Protein AF-A0A8B7A552-F1 (afdb_monomer)

Organism: NCBI:txid1230840

Radius of gyration: 20.14 Å; Cα contacts (8 Å, |Δi|>4): 111; chains: 1; bounding box: 53×24×50 Å

pLDDT: mean 86.42, std 13.36, range [34.12, 97.44]

Solvent-accessible surface area (backbone atoms only — not comparable to full-atom values): 9350 Å² total; per-residue (Å²): 134,78,62,76,60,67,68,47,97,72,77,57,61,60,56,53,53,47,15,52,50,33,51,52,50,47,52,54,49,51,53,51,50,52,56,36,43,76,69,74,45,74,90,56,58,69,68,60,45,52,52,53,51,51,54,44,49,53,20,55,46,47,20,44,69,45,46,55,61,62,78,77,46,98,64,92,83,57,73,74,66,47,47,67,17,48,50,25,29,52,62,41,29,61,56,46,52,51,50,42,44,71,73,67,31,87,45,72,66,49,34,51,52,51,52,51,50,52,51,52,51,53,52,48,42,53,49,52,48,58,73,46,37,48,41,58,69,34,80,53,80,63,52,79,66,55,54,54,70,68,52,84,46,90,87,58,85,71,87,75,82,129

Structure (mmCIF, N/CA/C/O backbone):
data_AF-A0A8B7A552-F1
#
_entry.id   AF-A0A8B7A552-F1
#
loop_
_atom_site.group_PDB
_atom_site.id
_atom_site.type_symbol
_atom_site.label_atom_id
_atom_site.label_alt_id
_atom_site.label_comp_id
_atom_site.label_asym_id
_atom_site.label_entity_id
_atom_site.label_seq_id
_atom_site.pdbx_PDB_ins_code
_atom_site.Cartn_x
_atom_site.Cartn_y
_atom_site.Cartn_z
_atom_site.occupancy
_atom_site.B_iso_or_equiv
_atom_site.auth_seq_id
_atom_site.auth_comp_id
_atom_site.auth_asym_id
_atom_site.auth_atom_id
_atom_site.pdbx_PDB_model_num
ATOM 1 N N . MET A 1 1 ? 31.380 4.293 -24.924 1.00 34.12 1 MET A N 1
ATOM 2 C CA . MET A 1 1 ? 30.150 4.102 -25.722 1.00 34.12 1 MET A CA 1
ATOM 3 C C . MET A 1 1 ? 28.980 4.381 -24.792 1.00 34.12 1 MET A C 1
ATOM 5 O O . MET A 1 1 ? 28.697 3.555 -23.935 1.00 34.12 1 MET A O 1
ATOM 9 N N . CYS A 1 2 ? 28.408 5.585 -24.839 1.00 35.47 2 CYS A N 1
ATOM 10 C CA . CYS A 1 2 ? 27.278 5.939 -23.978 1.00 35.47 2 CYS A CA 1
ATOM 11 C C . CYS A 1 2 ? 26.026 5.247 -24.521 1.00 35.47 2 CYS A C 1
ATOM 13 O O . CYS A 1 2 ? 25.634 5.497 -25.660 1.00 35.47 2 CYS A O 1
ATOM 15 N N . LEU A 1 3 ? 25.442 4.342 -23.734 1.00 45.97 3 LEU A N 1
ATOM 16 C CA . LEU A 1 3 ? 24.147 3.749 -24.048 1.00 45.97 3 LEU A CA 1
ATOM 17 C C . L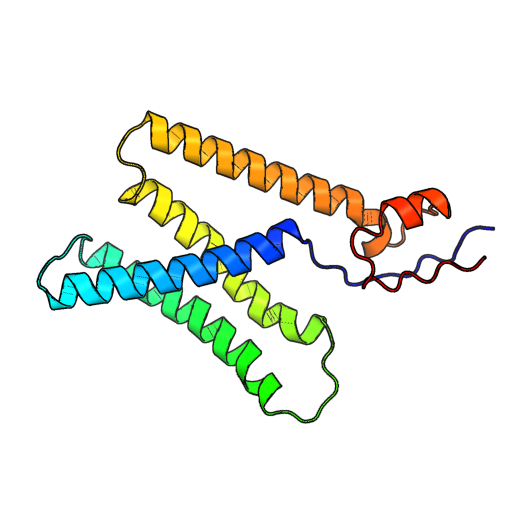EU A 1 3 ? 23.101 4.866 -24.066 1.00 45.97 3 LEU A C 1
ATOM 19 O O . LEU A 1 3 ? 22.968 5.628 -23.111 1.00 45.97 3 LEU A O 1
ATOM 23 N N . GLN A 1 4 ? 22.398 4.971 -25.189 1.00 47.34 4 GLN A N 1
ATOM 24 C CA . GLN A 1 4 ? 21.269 5.869 -25.394 1.00 47.34 4 GLN A CA 1
ATOM 25 C C . GLN A 1 4 ? 20.238 5.610 -24.286 1.00 47.34 4 GLN A C 1
ATOM 27 O O . GLN A 1 4 ? 19.856 4.460 -24.063 1.00 47.34 4 GLN A O 1
ATOM 32 N N . ALA A 1 5 ? 19.852 6.652 -23.550 1.00 53.34 5 ALA A N 1
ATOM 33 C CA . ALA A 1 5 ? 19.024 6.521 -22.360 1.00 53.34 5 ALA A CA 1
ATOM 34 C C . ALA A 1 5 ? 17.653 5.920 -22.708 1.00 53.34 5 ALA A C 1
ATOM 36 O O . ALA A 1 5 ? 16.823 6.555 -23.357 1.00 53.34 5 ALA A O 1
ATOM 37 N N . GLN A 1 6 ? 17.421 4.672 -22.303 1.00 56.53 6 GLN A N 1
ATOM 38 C CA . GLN A 1 6 ? 16.133 4.012 -22.475 1.00 56.53 6 GLN A CA 1
ATOM 39 C C . GLN A 1 6 ? 15.268 4.299 -21.249 1.00 56.53 6 GLN A C 1
ATOM 41 O O . GLN A 1 6 ? 15.542 3.799 -20.156 1.00 56.53 6 GLN A O 1
ATOM 46 N N . ILE A 1 7 ? 14.217 5.092 -21.446 1.00 63.16 7 ILE A N 1
ATOM 47 C CA . ILE A 1 7 ? 13.239 5.412 -20.404 1.00 63.16 7 ILE A CA 1
ATOM 48 C C . ILE A 1 7 ? 12.428 4.151 -20.097 1.00 63.16 7 ILE A C 1
ATOM 50 O O . ILE A 1 7 ? 11.778 3.592 -20.983 1.00 63.16 7 ILE A O 1
ATOM 54 N N . HIS A 1 8 ? 12.464 3.704 -18.843 1.00 66.88 8 HIS A N 1
ATOM 55 C CA . HIS A 1 8 ? 11.676 2.568 -18.373 1.00 66.88 8 HIS A CA 1
ATOM 56 C C . HIS A 1 8 ? 10.631 3.035 -17.364 1.00 66.88 8 HIS A C 1
ATOM 58 O O . HIS A 1 8 ? 10.947 3.693 -16.374 1.00 66.88 8 HIS A O 1
ATOM 64 N N . LEU A 1 9 ? 9.377 2.635 -17.579 1.00 70.94 9 LEU A N 1
ATOM 65 C CA . LEU A 1 9 ? 8.322 2.803 -16.585 1.00 70.94 9 LEU A CA 1
ATOM 66 C C . LEU A 1 9 ? 8.508 1.751 -15.481 1.00 70.94 9 LEU A C 1
ATOM 68 O O . LEU A 1 9 ? 7.929 0.668 -15.535 1.00 70.94 9 LEU A O 1
ATOM 72 N N . LEU A 1 10 ? 9.346 2.065 -14.494 1.00 71.81 10 LEU A N 1
ATOM 73 C CA . LEU A 1 10 ? 9.597 1.223 -13.327 1.00 71.81 10 LEU A CA 1
ATOM 74 C C . LEU A 1 10 ? 8.885 1.801 -12.105 1.00 71.81 10 LEU A C 1
ATOM 76 O O . LEU A 1 10 ? 9.155 2.916 -11.663 1.00 71.81 10 LEU A O 1
ATOM 80 N N . GLY A 1 11 ? 7.952 1.026 -11.555 1.00 73.69 11 GLY A N 1
ATOM 81 C CA . GLY A 1 11 ? 7.286 1.370 -10.307 1.00 73.69 11 GLY A CA 1
ATOM 82 C C . GLY A 1 11 ? 8.249 1.319 -9.121 1.00 73.69 11 GLY A C 1
ATOM 83 O O . GLY A 1 11 ? 9.102 0.435 -9.039 1.00 73.69 11 GLY A O 1
ATOM 84 N N . ASN A 1 12 ? 8.093 2.241 -8.168 1.00 87.06 12 ASN A N 1
ATOM 85 C CA . ASN A 1 12 ? 8.822 2.170 -6.905 1.00 87.06 12 ASN A CA 1
ATOM 86 C C . ASN A 1 12 ? 8.355 0.930 -6.122 1.00 87.06 12 ASN A C 1
ATOM 88 O O . ASN A 1 12 ? 7.242 0.908 -5.591 1.00 87.06 12 ASN A O 1
ATOM 92 N N . ILE A 1 13 ? 9.218 -0.090 -6.049 1.00 87.00 13 ILE A N 1
ATOM 93 C CA . ILE A 1 13 ? 8.912 -1.386 -5.423 1.00 87.00 13 ILE A CA 1
ATOM 94 C C . ILE A 1 13 ? 8.450 -1.217 -3.972 1.00 87.00 13 ILE A C 1
ATOM 96 O O . ILE A 1 13 ? 7.538 -1.922 -3.546 1.00 87.00 13 ILE A O 1
ATOM 100 N N . VAL A 1 14 ? 9.033 -0.270 -3.228 1.00 91.06 14 VAL A N 1
ATOM 101 C CA . VAL A 1 14 ? 8.667 -0.016 -1.827 1.00 91.06 14 VAL A CA 1
ATOM 102 C C . VAL A 1 14 ? 7.215 0.434 -1.740 1.00 91.06 14 VAL A C 1
ATOM 104 O O . VAL A 1 14 ? 6.457 -0.138 -0.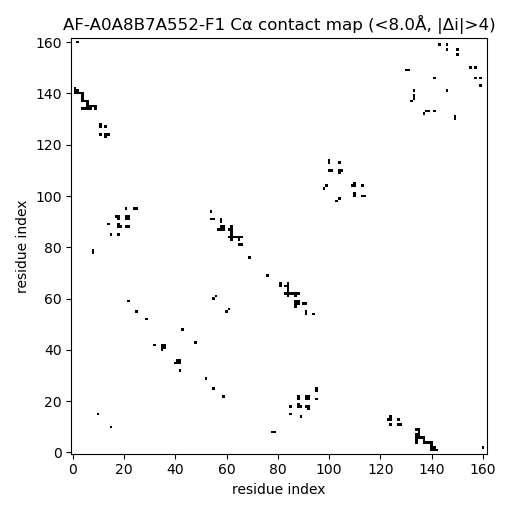963 1.00 91.06 14 VAL A O 1
ATOM 107 N N . ILE A 1 15 ? 6.814 1.392 -2.583 1.00 92.88 15 ILE A N 1
ATOM 108 C CA . ILE A 1 15 ? 5.434 1.899 -2.638 1.00 92.88 15 ILE A CA 1
ATOM 109 C C . ILE A 1 15 ? 4.472 0.799 -3.092 1.00 92.88 15 ILE A C 1
ATOM 111 O O . ILE A 1 15 ? 3.392 0.650 -2.528 1.00 92.88 15 ILE A O 1
ATOM 115 N N . TRP A 1 16 ? 4.855 0.011 -4.096 1.00 91.69 16 TRP A N 1
ATOM 116 C CA . TRP A 1 16 ? 4.010 -1.052 -4.641 1.00 91.69 16 TRP A CA 1
ATOM 117 C C . TRP A 1 16 ? 3.745 -2.153 -3.618 1.00 91.69 16 TRP A C 1
ATOM 119 O O . TRP A 1 16 ? 2.596 -2.553 -3.407 1.00 91.69 16 TRP A O 1
ATOM 129 N N . ALA A 1 17 ? 4.806 -2.618 -2.957 1.00 92.94 17 ALA A N 1
ATOM 130 C CA . ALA A 1 17 ? 4.713 -3.623 -1.912 1.00 92.94 17 ALA A CA 1
ATOM 131 C C . ALA A 1 17 ? 3.894 -3.100 -0.728 1.00 92.94 17 ALA A C 1
ATOM 133 O O . ALA A 1 17 ? 2.981 -3.784 -0.265 1.00 92.94 17 ALA A O 1
ATOM 134 N N . SER A 1 18 ? 4.154 -1.869 -0.276 1.00 95.25 18 SER A N 1
ATOM 135 C CA . SER A 1 18 ? 3.430 -1.293 0.855 1.00 95.25 18 SER A CA 1
ATOM 136 C C . SER A 1 18 ? 1.957 -1.035 0.538 1.00 95.25 18 SER A C 1
ATOM 138 O O . SER A 1 18 ? 1.110 -1.310 1.378 1.00 95.25 18 SER A O 1
ATOM 140 N N . ALA A 1 19 ? 1.625 -0.558 -0.665 1.00 95.25 19 ALA A N 1
ATOM 141 C CA . ALA A 1 19 ? 0.242 -0.316 -1.082 1.00 95.25 19 ALA A CA 1
ATOM 142 C C . ALA A 1 19 ? -0.556 -1.629 -1.182 1.00 95.25 19 ALA A C 1
ATOM 144 O O . ALA A 1 19 ? -1.692 -1.709 -0.711 1.00 95.25 19 ALA A O 1
ATOM 145 N N . SER A 1 20 ? 0.068 -2.688 -1.708 1.00 94.31 20 SER A N 1
ATOM 146 C CA . SER A 1 20 ? -0.526 -4.031 -1.747 1.00 94.31 20 SER A CA 1
ATOM 147 C C . SER A 1 20 ? -0.739 -4.594 -0.337 1.00 94.31 20 SER A C 1
ATOM 149 O O . SER A 1 20 ? -1.808 -5.123 -0.030 1.00 94.31 20 SER A O 1
ATOM 151 N N . LEU A 1 21 ? 0.249 -4.428 0.550 1.00 96.31 21 LEU A N 1
ATOM 152 C CA . LEU A 1 21 ? 0.153 -4.851 1.946 1.00 96.31 21 LEU A CA 1
ATOM 153 C C . LEU A 1 21 ? -0.919 -4.065 2.712 1.00 96.31 21 LEU A C 1
ATOM 155 O O . LEU A 1 21 ? -1.662 -4.654 3.495 1.00 96.31 21 LEU A O 1
ATOM 159 N N . ALA A 1 22 ? -1.038 -2.758 2.473 1.00 96.62 22 ALA A N 1
ATOM 160 C CA . ALA A 1 22 ? -2.070 -1.919 3.070 1.00 96.62 22 ALA A CA 1
ATOM 161 C C . ALA A 1 22 ? -3.472 -2.364 2.632 1.00 96.62 22 ALA A C 1
ATOM 163 O O . ALA A 1 22 ? -4.348 -2.508 3.479 1.00 96.62 22 ALA A O 1
ATOM 164 N N . MET A 1 23 ? -3.667 -2.669 1.344 1.00 96.44 23 MET A N 1
ATOM 165 C CA . MET A 1 23 ? -4.924 -3.224 0.829 1.00 96.44 23 MET A CA 1
ATOM 166 C C . MET A 1 23 ? -5.280 -4.556 1.508 1.00 96.44 23 MET A C 1
ATOM 168 O O . MET A 1 23 ? -6.396 -4.721 2.000 1.00 96.44 23 MET A O 1
ATOM 172 N N . ALA A 1 24 ? -4.330 -5.491 1.604 1.00 96.94 24 ALA A N 1
ATOM 173 C CA . ALA A 1 24 ? -4.555 -6.767 2.286 1.00 96.94 24 ALA A CA 1
ATOM 174 C C . ALA A 1 24 ? -4.886 -6.572 3.777 1.00 96.94 24 ALA A C 1
ATOM 176 O O . ALA A 1 24 ? -5.837 -7.159 4.292 1.00 96.94 24 ALA A O 1
ATOM 177 N N . THR A 1 25 ? -4.141 -5.697 4.456 1.00 96.69 25 THR A N 1
ATOM 178 C CA . THR A 1 25 ? -4.353 -5.358 5.870 1.00 96.69 25 THR A CA 1
ATOM 179 C C . THR A 1 25 ? -5.729 -4.731 6.086 1.00 96.69 25 THR A C 1
ATO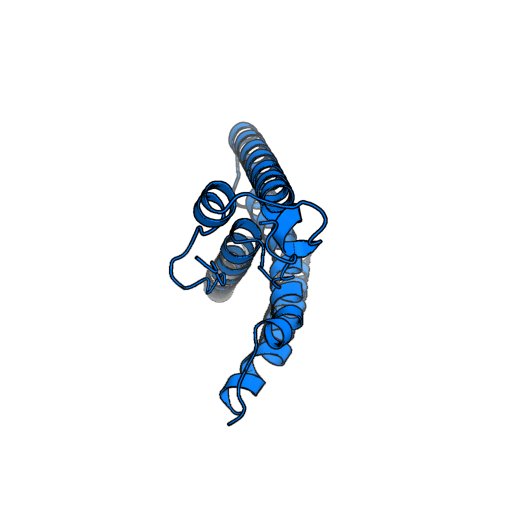M 181 O O . THR A 1 25 ? -6.440 -5.132 7.005 1.00 96.69 25 THR A O 1
ATOM 184 N N . TYR A 1 26 ? -6.147 -3.809 5.212 1.00 97.44 26 TYR A N 1
ATOM 185 C CA . TYR A 1 26 ? -7.480 -3.213 5.243 1.00 97.44 26 TYR A CA 1
ATOM 186 C C . TYR A 1 26 ? -8.568 -4.286 5.158 1.00 97.44 26 TYR A C 1
ATOM 188 O O . TYR A 1 26 ? -9.450 -4.318 6.011 1.00 97.44 26 TYR A O 1
ATOM 196 N N . VAL A 1 27 ? -8.491 -5.188 4.172 1.00 96.81 27 VAL A N 1
ATOM 197 C CA . VAL A 1 27 ? -9.495 -6.248 3.978 1.00 96.81 27 VAL A CA 1
ATOM 198 C C . VAL A 1 27 ? -9.577 -7.154 5.207 1.00 96.81 27 VAL A C 1
ATOM 200 O O . VAL A 1 27 ? -10.675 -7.440 5.684 1.00 96.81 27 VAL A O 1
ATOM 203 N N . LEU A 1 28 ? -8.434 -7.562 5.765 1.00 96.88 28 LEU A N 1
ATOM 204 C CA . LEU A 1 28 ? -8.389 -8.393 6.970 1.00 96.88 28 LEU A CA 1
ATOM 205 C C . LEU A 1 28 ? -9.028 -7.694 8.177 1.00 96.88 28 LEU A C 1
ATOM 207 O O . LEU A 1 28 ? -9.854 -8.292 8.866 1.00 96.88 28 LEU A O 1
ATOM 211 N N . LEU A 1 29 ? -8.691 -6.424 8.412 1.00 95.75 29 LEU A N 1
ATOM 212 C CA . LEU A 1 29 ? -9.262 -5.631 9.503 1.00 95.75 29 LEU A CA 1
ATOM 213 C C . LEU A 1 29 ? -10.752 -5.369 9.302 1.00 95.75 29 LEU A C 1
ATOM 215 O O . LEU A 1 29 ? -11.528 -5.485 10.245 1.00 95.75 29 LEU A O 1
ATOM 219 N N . PHE A 1 30 ? -11.172 -5.049 8.080 1.00 96.06 30 PHE A N 1
ATOM 220 C CA . PHE A 1 30 ? -12.574 -4.843 7.745 1.00 96.06 30 PHE A CA 1
ATOM 221 C C . PHE A 1 30 ? -13.398 -6.105 8.024 1.00 96.06 30 PHE A C 1
ATOM 223 O O . PHE A 1 30 ? -14.414 -6.027 8.714 1.00 96.06 30 PHE A O 1
ATOM 230 N N . LEU A 1 31 ? -12.935 -7.276 7.571 1.00 96.38 31 LEU A N 1
ATOM 231 C CA . LEU A 1 31 ? -13.584 -8.557 7.863 1.00 96.38 31 LEU A CA 1
ATOM 232 C C . LEU A 1 31 ? -13.602 -8.851 9.368 1.00 96.38 31 LEU A C 1
ATOM 234 O O . LEU A 1 31 ? -14.627 -9.279 9.899 1.00 96.38 31 LEU A O 1
ATOM 238 N N . TRP A 1 32 ? -12.501 -8.579 10.070 1.00 94.94 32 TRP A N 1
ATOM 239 C CA . TRP A 1 32 ? -12.413 -8.734 11.520 1.00 94.94 32 TRP A CA 1
ATOM 240 C C . TRP A 1 32 ? -13.441 -7.872 12.265 1.00 94.94 32 TRP A C 1
ATOM 242 O O . TRP A 1 32 ? -14.201 -8.389 13.089 1.00 94.94 32 TRP A O 1
ATOM 252 N N . TYR A 1 33 ? -13.523 -6.578 11.946 1.00 94.25 33 TYR A N 1
ATOM 253 C CA . TYR A 1 33 ? -14.504 -5.672 12.543 1.00 94.25 33 TYR A CA 1
ATOM 254 C C . TYR A 1 33 ? -15.935 -6.062 12.185 1.00 94.25 33 TYR A C 1
ATOM 256 O O . TYR A 1 33 ? -16.803 -6.047 13.054 1.00 94.25 33 TYR A O 1
ATOM 264 N N . LEU A 1 34 ? -16.186 -6.485 10.944 1.00 94.19 34 LEU A N 1
ATOM 265 C CA . LEU A 1 34 ? -17.505 -6.942 10.516 1.00 94.19 34 LEU A CA 1
ATOM 266 C C . LEU A 1 34 ? -17.964 -8.166 11.324 1.00 94.19 34 LEU A C 1
ATOM 268 O O . LEU A 1 34 ? -19.109 -8.216 11.779 1.00 94.19 34 LEU A O 1
ATOM 272 N N . LEU A 1 35 ? -17.071 -9.136 11.546 1.00 95.88 35 LEU A N 1
ATOM 273 C CA . LEU A 1 35 ? -17.344 -10.322 12.363 1.00 95.88 35 LEU A CA 1
ATOM 274 C C . LEU A 1 35 ? -17.620 -9.961 13.826 1.00 95.88 35 LEU A C 1
ATOM 276 O O . LEU A 1 35 ? -18.559 -10.493 14.422 1.00 95.88 35 LEU A O 1
ATOM 280 N N . ARG A 1 36 ? -16.835 -9.050 14.408 1.00 94.31 36 ARG A N 1
ATOM 281 C CA . ARG A 1 36 ? -17.040 -8.581 15.785 1.00 94.31 36 ARG A CA 1
ATOM 282 C C . ARG A 1 36 ? -18.341 -7.806 15.951 1.00 94.31 36 ARG A C 1
ATOM 284 O O . ARG A 1 36 ? -19.093 -8.084 16.884 1.00 94.31 36 ARG A O 1
ATOM 291 N N . ARG A 1 37 ? -18.673 -6.940 14.993 1.00 92.75 37 ARG A N 1
ATOM 292 C CA . ARG A 1 37 ? -19.921 -6.168 14.997 1.00 92.75 37 ARG A CA 1
ATOM 293 C C . ARG A 1 37 ? -21.149 -7.070 14.869 1.00 92.75 37 ARG A C 1
ATOM 295 O O . ARG A 1 37 ? -22.133 -6.846 15.562 1.00 92.75 37 ARG A O 1
ATOM 302 N N . ARG A 1 38 ? -21.074 -8.156 14.084 1.00 93.12 38 ARG A N 1
ATOM 303 C CA . ARG A 1 38 ? -22.121 -9.203 14.043 1.00 93.12 38 ARG A CA 1
ATOM 304 C C . ARG A 1 38 ? -22.319 -9.926 15.378 1.00 93.12 38 ARG A C 1
ATOM 306 O O . ARG A 1 38 ? -23.393 -10.464 15.617 1.00 93.12 38 ARG A O 1
ATOM 313 N N . ARG A 1 39 ? -21.303 -9.945 16.242 1.00 94.31 39 ARG A N 1
ATOM 314 C CA . ARG A 1 39 ? -21.372 -10.481 17.611 1.00 94.31 39 ARG A CA 1
ATOM 315 C C . ARG A 1 39 ? -21.729 -9.409 18.653 1.00 94.31 39 ARG A C 1
ATOM 317 O O . ARG A 1 39 ? -21.570 -9.667 19.839 1.00 94.31 39 ARG A O 1
ATOM 324 N N . ASN A 1 40 ? -22.196 -8.233 18.222 1.00 90.50 40 ASN A N 1
ATOM 325 C CA . ASN A 1 40 ? -22.503 -7.066 19.060 1.00 90.50 40 ASN A CA 1
ATOM 326 C C . ASN A 1 40 ? -21.298 -6.470 19.815 1.00 90.50 40 ASN A C 1
ATOM 328 O O . ASN A 1 40 ? -21.478 -5.743 20.788 1.00 90.50 40 ASN A O 1
ATOM 332 N N . PHE A 1 41 ? -20.069 -6.721 19.351 1.00 89.12 41 PHE A N 1
ATOM 333 C CA . PHE A 1 41 ? -18.878 -6.019 19.834 1.00 89.12 41 PHE A CA 1
ATOM 334 C C . PHE A 1 41 ? -18.564 -4.834 18.914 1.00 89.12 41 PHE A C 1
ATOM 336 O O . PHE A 1 41 ? -18.047 -5.011 17.809 1.00 89.12 41 PHE A O 1
ATOM 343 N N . CYS A 1 42 ? -18.886 -3.623 19.372 1.00 87.62 42 CYS A N 1
ATOM 344 C CA . CYS A 1 42 ? -18.594 -2.374 18.668 1.00 87.62 42 CYS A CA 1
ATOM 345 C C . CYS A 1 42 ? -17.283 -1.764 19.187 1.00 87.62 42 CYS A C 1
ATOM 347 O O . CYS A 1 42 ? -17.298 -0.925 20.081 1.00 87.62 42 CYS A O 1
ATOM 349 N N . ASP A 1 43 ? -16.148 -2.203 18.632 1.00 83.75 43 ASP A N 1
ATOM 350 C CA . ASP A 1 43 ? -14.813 -1.715 19.035 1.00 83.75 43 ASP A CA 1
ATOM 351 C C . ASP A 1 43 ? -14.535 -0.262 18.611 1.00 83.75 43 ASP A C 1
ATOM 353 O O . ASP A 1 43 ? -13.684 0.406 19.196 1.00 83.75 43 ASP A O 1
ATOM 357 N N . LEU A 1 44 ? -15.207 0.202 17.554 1.00 89.00 44 LEU A N 1
ATOM 358 C CA . LEU A 1 44 ? -15.022 1.523 16.958 1.00 89.00 44 LEU A CA 1
ATOM 359 C C . LEU A 1 44 ? -16.272 2.382 17.193 1.00 89.00 44 LEU A C 1
ATOM 361 O O . LEU A 1 44 ? -17.384 1.861 17.043 1.00 89.00 44 LEU A O 1
ATOM 365 N N . PRO A 1 45 ? -16.111 3.687 17.485 1.00 91.19 45 PRO A N 1
ATOM 366 C CA . PRO A 1 45 ? -17.208 4.647 17.422 1.00 91.19 45 PRO A CA 1
ATOM 367 C C . PRO A 1 45 ? -17.885 4.619 16.048 1.00 91.19 45 PRO A C 1
ATOM 369 O O . PRO A 1 45 ? -17.232 4.357 15.034 1.00 91.19 45 PRO A O 1
ATOM 372 N N . GLU A 1 46 ? -19.186 4.903 16.003 1.00 91.56 46 GLU A N 1
ATOM 373 C CA . GLU A 1 46 ? -19.978 4.799 14.771 1.00 91.56 46 GLU A CA 1
ATOM 374 C C . GLU A 1 46 ? -19.457 5.712 13.653 1.00 91.56 46 GLU A C 1
ATOM 376 O O . GLU A 1 46 ? -19.334 5.267 12.511 1.00 91.56 46 GLU A O 1
ATOM 381 N N . ASP A 1 47 ? -19.030 6.929 13.992 1.00 92.69 47 ASP A N 1
ATOM 382 C CA . ASP A 1 47 ? -18.441 7.866 13.033 1.00 92.69 47 ASP A CA 1
ATOM 383 C C . ASP A 1 47 ? -17.131 7.335 12.436 1.00 92.69 47 ASP A C 1
ATOM 385 O O . ASP A 1 47 ? -16.935 7.373 11.219 1.00 92.69 47 ASP A O 1
ATOM 389 N N . CYS A 1 48 ? -16.238 6.792 13.271 1.00 92.62 48 CYS A N 1
ATOM 390 C CA . CYS A 1 48 ? -14.977 6.192 12.824 1.00 92.62 48 CYS A CA 1
ATOM 391 C C . CYS A 1 48 ? -15.233 4.974 11.931 1.00 92.62 48 CYS A C 1
ATOM 393 O O . CYS A 1 48 ? -14.573 4.800 10.907 1.00 92.62 48 CYS A O 1
ATOM 395 N N . TRP A 1 49 ? -16.214 4.146 12.298 1.00 94.31 49 TRP A N 1
ATOM 396 C CA . TRP A 1 49 ? -16.633 3.007 11.492 1.00 94.31 49 TRP A CA 1
ATOM 397 C C . TRP A 1 49 ? -17.139 3.452 10.117 1.00 94.31 49 TRP A C 1
ATOM 399 O O . TRP A 1 49 ? -16.684 2.921 9.106 1.00 94.31 49 TRP A O 1
ATOM 409 N N . LEU A 1 50 ? -18.024 4.450 10.054 1.00 95.00 50 LEU A N 1
ATOM 410 C CA . LEU A 1 50 ? -18.550 4.957 8.788 1.00 95.00 50 LEU A CA 1
ATOM 411 C C . LEU A 1 50 ? -17.428 5.484 7.883 1.00 95.00 50 LEU A C 1
ATOM 413 O O . LEU A 1 50 ? -17.364 5.106 6.713 1.00 95.00 50 LEU A O 1
ATOM 417 N N . HIS A 1 51 ? -16.505 6.282 8.426 1.00 94.56 51 HIS A N 1
ATOM 418 C CA . HIS A 1 51 ? -15.341 6.769 7.678 1.00 94.56 51 HIS A CA 1
ATOM 419 C C . HIS A 1 51 ? -14.464 5.619 7.164 1.00 94.56 51 HIS A C 1
ATOM 421 O O . HIS A 1 51 ? -14.063 5.632 6.000 1.00 94.56 51 HIS A O 1
ATOM 427 N N . TRP A 1 52 ? -14.210 4.598 7.989 1.00 95.25 52 TRP A N 1
ATOM 428 C CA . TRP A 1 52 ? -13.430 3.417 7.606 1.00 95.25 52 TRP A CA 1
ATOM 429 C C . TRP A 1 52 ? -14.075 2.628 6.458 1.00 95.25 52 TRP A C 1
ATOM 431 O O . TRP A 1 52 ? -13.391 2.204 5.519 1.00 95.25 52 TRP A O 1
ATOM 441 N N . VAL A 1 53 ? -15.398 2.442 6.507 1.00 96.25 53 VAL A N 1
ATOM 442 C CA . VAL A 1 53 ? -16.152 1.761 5.446 1.00 96.25 53 VAL A CA 1
ATOM 443 C C . VAL A 1 53 ? -16.178 2.595 4.170 1.00 96.25 53 VAL A C 1
ATOM 445 O O . VAL A 1 53 ? -15.940 2.046 3.097 1.00 96.25 53 VAL A O 1
ATOM 448 N N . LEU A 1 54 ? -16.418 3.905 4.2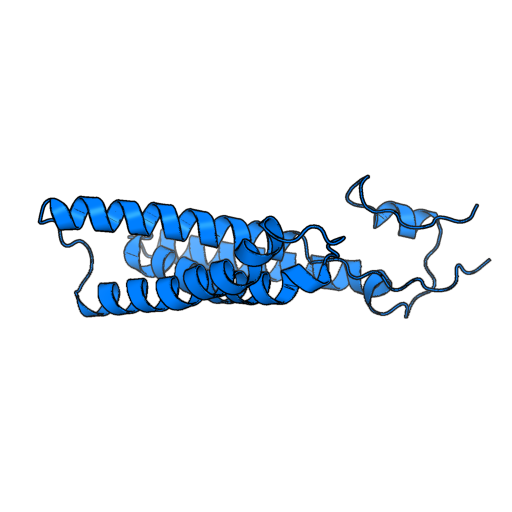55 1.00 96.94 54 LEU A N 1
ATOM 449 C CA . LEU A 1 54 ? -16.443 4.791 3.087 1.00 96.94 54 LEU A CA 1
ATOM 450 C C . LEU A 1 54 ? -15.077 4.858 2.398 1.00 96.94 54 LEU A C 1
ATOM 452 O O . LEU A 1 54 ? -14.996 4.668 1.184 1.00 96.94 54 LEU A O 1
ATOM 456 N N . ALA A 1 55 ? -14.003 5.060 3.167 1.00 96.19 55 ALA A N 1
ATOM 457 C CA . ALA A 1 55 ? -12.646 5.140 2.636 1.00 96.19 55 ALA A CA 1
ATOM 458 C C . ALA A 1 55 ? -12.242 3.847 1.919 1.00 96.19 55 ALA A C 1
ATOM 460 O O . ALA A 1 55 ? -11.733 3.891 0.798 1.00 96.19 55 ALA A O 1
ATOM 461 N N . GLY A 1 56 ? -12.517 2.687 2.516 1.00 95.81 56 GLY A N 1
ATOM 462 C CA . GLY A 1 56 ? -12.226 1.422 1.854 1.00 95.81 56 GLY A CA 1
ATOM 463 C C . GLY A 1 56 ? -13.175 1.077 0.723 1.00 95.81 56 GLY A C 1
ATOM 464 O O . GLY A 1 56 ? -12.729 0.532 -0.273 1.00 95.81 56 GLY A O 1
ATOM 465 N N . THR A 1 57 ? -14.454 1.443 0.794 1.00 96.25 57 THR A N 1
ATOM 466 C CA . THR A 1 57 ? -15.371 1.260 -0.343 1.00 96.25 57 THR A CA 1
ATOM 467 C C . THR A 1 57 ? -14.873 2.049 -1.550 1.00 96.25 57 THR A C 1
ATOM 469 O O . THR A 1 57 ? -14.795 1.503 -2.648 1.00 96.25 57 THR A O 1
ATOM 472 N N . LEU A 1 58 ? -14.448 3.298 -1.341 1.00 96.88 58 LEU A N 1
ATOM 473 C CA . LEU A 1 58 ? -13.857 4.122 -2.390 1.00 96.88 58 LEU A CA 1
ATOM 474 C C . LEU A 1 58 ? -12.549 3.518 -2.918 1.00 96.88 58 LEU A C 1
ATOM 476 O O . LEU A 1 58 ? -12.379 3.390 -4.127 1.00 96.88 58 LEU A O 1
ATOM 480 N N . CYS A 1 59 ? -11.629 3.124 -2.035 1.00 96.94 59 CYS A N 1
ATOM 481 C CA . CYS A 1 59 ? -10.305 2.658 -2.452 1.00 96.94 59 CYS A CA 1
ATOM 482 C C . CYS A 1 59 ? -10.312 1.223 -2.997 1.00 96.94 59 CYS A C 1
ATOM 484 O O . CYS A 1 59 ? -9.787 0.968 -4.077 1.00 96.94 59 CYS A O 1
ATOM 486 N N . CYS A 1 60 ? -10.912 0.269 -2.286 1.00 95.94 60 CYS A N 1
ATOM 487 C CA . CYS A 1 60 ? -11.053 -1.114 -2.744 1.00 95.94 60 CYS A CA 1
ATOM 488 C C . CYS A 1 60 ? -11.971 -1.197 -3.965 1.00 95.94 60 CYS A C 1
ATOM 490 O O . CYS A 1 60 ? -11.653 -1.915 -4.910 1.00 95.94 60 CYS A O 1
ATOM 492 N N . GLY A 1 61 ? -13.078 -0.448 -3.973 1.00 96.31 61 GLY A N 1
ATOM 493 C CA . GLY A 1 61 ? -13.986 -0.377 -5.117 1.00 96.31 61 GLY A CA 1
ATOM 494 C C . GLY A 1 61 ? -13.323 0.268 -6.330 1.00 96.31 61 GLY A C 1
ATOM 495 O O . GLY A 1 61 ? -13.370 -0.293 -7.422 1.00 96.31 61 GLY A O 1
ATOM 496 N N . GLY A 1 62 ? -12.624 1.390 -6.138 1.00 96.12 62 GLY A N 1
ATOM 497 C CA . GLY A 1 62 ? -11.840 2.041 -7.186 1.00 96.12 62 GLY A CA 1
ATOM 498 C C . GLY A 1 62 ? -10.757 1.127 -7.757 1.00 96.12 62 GLY A C 1
ATOM 499 O O . GLY A 1 62 ? -10.646 1.002 -8.976 1.00 96.12 62 GLY A O 1
ATOM 500 N N . TRP A 1 63 ? -10.020 0.412 -6.901 1.00 96.25 63 TRP A N 1
ATOM 501 C CA . TRP A 1 63 ? -9.069 -0.614 -7.331 1.00 96.25 63 TRP A CA 1
ATOM 502 C C . TRP A 1 63 ? -9.755 -1.726 -8.132 1.00 96.25 63 TRP A C 1
ATOM 504 O O . TRP A 1 63 ? -9.299 -2.054 -9.222 1.00 96.25 63 TRP A O 1
ATOM 514 N N . ALA A 1 64 ? -10.873 -2.265 -7.642 1.00 95.25 64 ALA A N 1
ATOM 515 C CA . ALA A 1 64 ? -11.588 -3.358 -8.292 1.00 95.25 64 ALA A CA 1
ATOM 516 C C . ALA A 1 64 ? -12.112 -2.956 -9.678 1.00 95.25 64 ALA A C 1
ATOM 518 O O . ALA A 1 64 ? -11.883 -3.674 -10.647 1.00 95.25 64 ALA A O 1
ATOM 519 N N . VAL A 1 65 ? -12.739 -1.785 -9.802 1.00 95.44 65 VAL A N 1
ATOM 520 C CA . VAL A 1 65 ? -13.234 -1.259 -11.086 1.00 95.44 65 VAL A CA 1
ATOM 521 C C . VAL A 1 65 ? -12.092 -1.021 -12.074 1.00 95.44 65 VAL A C 1
ATOM 523 O O . VAL A 1 65 ? -12.261 -1.251 -13.266 1.00 95.44 65 VAL A O 1
ATOM 526 N N . ASN A 1 66 ? -10.919 -0.609 -11.593 1.00 93.75 66 ASN A N 1
ATOM 527 C CA . ASN A 1 66 ? -9.758 -0.347 -12.443 1.00 93.75 66 ASN A CA 1
ATOM 528 C C . ASN A 1 66 ? -8.844 -1.563 -12.636 1.00 93.75 66 ASN A C 1
ATOM 530 O O . ASN A 1 66 ? -7.836 -1.435 -13.317 1.00 93.75 66 ASN A O 1
ATOM 534 N N . TYR A 1 67 ? -9.138 -2.723 -12.044 1.00 92.38 67 TYR A N 1
ATOM 535 C CA . TYR A 1 67 ? -8.271 -3.902 -12.149 1.00 92.38 67 TYR A CA 1
ATOM 536 C C . TYR A 1 67 ? -9.006 -5.152 -12.626 1.00 92.38 67 TYR A C 1
ATOM 538 O O . TYR A 1 67 ? -8.514 -5.850 -13.510 1.00 92.38 67 TYR A O 1
ATOM 546 N N . LEU A 1 68 ? -10.205 -5.418 -12.103 1.00 91.81 68 LEU A N 1
ATOM 547 C CA . LEU A 1 68 ? -10.978 -6.615 -12.438 1.00 91.81 68 LEU A CA 1
ATOM 548 C C . LEU A 1 68 ? -11.359 -6.726 -13.923 1.00 91.81 68 LEU A C 1
ATOM 550 O O . LEU A 1 68 ? -11.238 -7.833 -14.450 1.00 91.81 68 LEU A O 1
ATOM 554 N N . PRO A 1 69 ? -11.752 -5.650 -14.641 1.00 91.81 69 PRO A N 1
ATOM 555 C CA . PRO A 1 69 ? -12.116 -5.772 -16.055 1.00 91.81 69 PRO A CA 1
ATOM 556 C C . PRO A 1 69 ? -10.990 -6.336 -16.924 1.00 91.81 69 PRO A C 1
ATOM 558 O O . PRO A 1 69 ? -11.258 -7.028 -17.902 1.00 91.81 69 PRO A O 1
ATOM 561 N N . PHE A 1 70 ? -9.731 -6.092 -16.550 1.00 88.12 70 PHE A N 1
ATOM 562 C CA . PHE A 1 70 ? -8.576 -6.559 -17.310 1.00 88.12 70 PHE A CA 1
ATOM 563 C C . PHE A 1 70 ? -8.398 -8.081 -17.279 1.00 88.12 70 PHE A C 1
ATOM 565 O O . PHE A 1 70 ? -7.831 -8.624 -18.221 1.00 88.12 70 PHE A O 1
ATOM 572 N N . PHE A 1 71 ? -8.929 -8.789 -16.274 1.00 86.56 71 PHE A N 1
ATOM 573 C CA . PHE A 1 71 ? -8.919 -10.260 -16.255 1.00 86.56 71 PHE A CA 1
ATOM 574 C C . PHE A 1 71 ? -9.878 -10.876 -17.276 1.00 86.56 71 PHE A C 1
ATOM 576 O O . PHE A 1 71 ? -9.700 -12.026 -17.662 1.00 86.56 71 PHE A O 1
ATOM 583 N N . MET A 1 72 ? -10.897 -10.125 -17.701 1.00 89.25 72 MET A N 1
ATOM 584 C CA . MET A 1 72 ? -11.885 -10.580 -18.683 1.00 89.25 72 MET A CA 1
ATOM 585 C C . MET A 1 72 ? -11.527 -10.160 -20.114 1.00 89.25 72 MET A C 1
ATOM 587 O O . MET A 1 72 ? -12.272 -10.453 -21.044 1.00 89.25 72 MET A O 1
ATOM 591 N N . MET A 1 73 ? -10.413 -9.448 -20.307 1.00 87.56 73 MET A N 1
ATOM 592 C CA . MET A 1 73 ? -9.966 -8.993 -21.620 1.00 87.56 73 MET A CA 1
ATOM 593 C C . MET A 1 73 ? -8.893 -9.924 -22.188 1.00 87.56 73 MET A C 1
ATOM 595 O O . MET A 1 73 ? -7.893 -10.199 -21.538 1.00 87.56 73 MET A O 1
ATOM 599 N N . GLU A 1 74 ? -9.031 -10.309 -23.456 1.00 83.56 74 GLU A N 1
ATOM 600 C CA . GLU A 1 74 ? -8.048 -11.133 -24.187 1.00 83.56 74 GLU A CA 1
ATOM 601 C C . GLU A 1 74 ? -6.875 -10.315 -24.771 1.00 83.56 74 GLU A C 1
ATOM 603 O O . GLU A 1 74 ? -6.215 -10.724 -25.725 1.00 83.56 74 GLU A O 1
ATOM 608 N N . LYS A 1 75 ? -6.620 -9.113 -24.244 1.00 82.94 75 LYS A N 1
ATOM 609 C CA . LYS A 1 75 ? -5.611 -8.188 -24.784 1.00 82.94 75 LYS A CA 1
ATOM 610 C C . LYS A 1 75 ? -4.310 -8.253 -23.993 1.00 82.94 75 LYS A C 1
ATOM 612 O O . LYS A 1 75 ? -4.302 -8.494 -22.791 1.00 82.94 75 LYS A O 1
ATOM 617 N N . THR A 1 76 ? -3.200 -7.951 -24.661 1.00 84.19 76 THR A N 1
ATOM 618 C CA . THR A 1 76 ? -1.893 -7.791 -24.013 1.00 84.19 76 THR A CA 1
ATOM 619 C C . THR A 1 76 ? -1.917 -6.609 -23.043 1.00 84.19 76 THR A C 1
ATOM 621 O O . THR A 1 76 ? -2.166 -5.472 -23.453 1.00 84.19 76 THR A O 1
ATOM 624 N N . LEU A 1 77 ? -1.639 -6.869 -21.765 1.00 83.75 77 LEU A N 1
ATOM 625 C CA . LEU A 1 77 ? -1.626 -5.857 -20.713 1.00 83.75 77 LEU A CA 1
ATOM 626 C C . LEU A 1 77 ? -0.205 -5.372 -20.437 1.00 83.75 77 LEU A C 1
ATOM 628 O O . LEU A 1 77 ? 0.714 -6.152 -20.200 1.00 83.75 77 LEU A O 1
ATOM 632 N N . PHE A 1 78 ? -0.060 -4.055 -20.411 1.00 85.44 78 PHE A N 1
ATOM 633 C CA . PHE A 1 78 ? 1.161 -3.369 -19.998 1.00 85.44 78 PHE A CA 1
ATOM 634 C C . PHE A 1 78 ? 0.991 -2.709 -18.631 1.00 85.44 78 PHE A C 1
ATOM 636 O O . PHE A 1 78 ? -0.127 -2.398 -18.216 1.00 85.44 78 PHE A O 1
ATOM 643 N N . LEU A 1 79 ? 2.114 -2.413 -17.976 1.00 82.94 79 LEU A N 1
ATOM 644 C CA . LEU A 1 79 ? 2.167 -1.886 -16.611 1.00 82.94 79 LEU A CA 1
ATOM 645 C C . LEU A 1 79 ? 1.332 -0.615 -16.389 1.00 82.94 79 LEU A C 1
ATOM 647 O O . LEU A 1 79 ? 0.746 -0.440 -15.325 1.00 82.94 79 LEU A O 1
ATOM 651 N N . TYR A 1 80 ? 1.244 0.265 -17.387 1.00 85.56 80 TYR A N 1
ATOM 652 C CA . TYR A 1 80 ? 0.510 1.525 -17.261 1.00 85.56 80 TYR A CA 1
ATOM 653 C C . TYR A 1 80 ? -1.004 1.335 -17.084 1.00 85.56 80 TYR A C 1
ATOM 655 O O . TYR A 1 80 ? -1.642 2.174 -16.455 1.00 85.56 80 TYR A O 1
ATOM 663 N N . HIS A 1 81 ? -1.576 0.219 -17.551 1.00 86.94 81 HIS A N 1
ATOM 664 C CA . HIS A 1 81 ? -2.986 -0.109 -17.304 1.00 86.94 81 HIS A CA 1
ATOM 665 C C . HIS A 1 81 ? -3.265 -0.359 -15.818 1.00 86.94 81 HIS A C 1
ATOM 667 O O . HIS A 1 81 ? -4.386 -0.163 -15.365 1.00 86.94 81 HIS A O 1
ATOM 673 N N . TYR A 1 82 ? -2.245 -0.760 -15.050 1.00 90.00 82 TYR A N 1
ATOM 674 C CA . TYR A 1 82 ? -2.357 -0.984 -13.611 1.00 90.00 82 TYR A CA 1
ATOM 675 C C . TYR 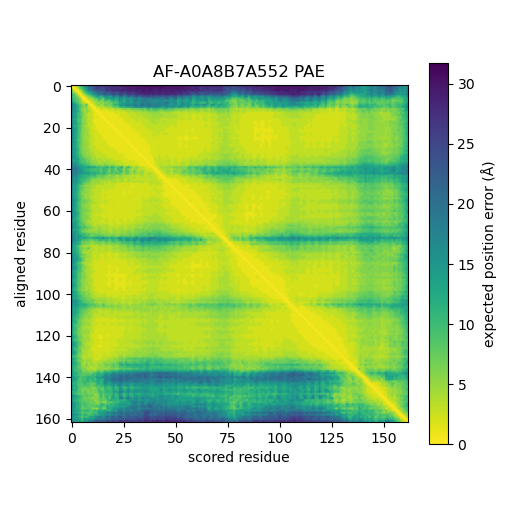A 1 82 ? -2.236 0.306 -12.785 1.00 90.00 82 TYR A C 1
ATOM 677 O O . TYR A 1 82 ? -2.666 0.339 -11.634 1.00 90.00 82 TYR A O 1
ATOM 685 N N . LEU A 1 83 ? -1.673 1.384 -13.346 1.00 90.19 83 LEU A N 1
ATOM 686 C CA . LEU A 1 83 ? -1.418 2.620 -12.598 1.00 90.19 83 LEU A CA 1
ATOM 687 C C . LEU A 1 83 ? -2.678 3.235 -11.966 1.00 90.19 83 LEU A C 1
ATOM 689 O O . LEU A 1 83 ? -2.594 3.595 -10.792 1.00 90.19 83 LEU A O 1
ATOM 693 N N . PRO A 1 84 ? -3.841 3.308 -12.648 1.00 92.62 84 PRO A N 1
ATOM 694 C CA . PRO A 1 84 ? -5.061 3.822 -12.026 1.00 92.62 84 PRO A CA 1
ATOM 695 C C . PRO A 1 84 ? -5.482 3.005 -10.799 1.00 92.62 84 PRO A C 1
ATOM 697 O O . PRO A 1 84 ? -5.804 3.568 -9.755 1.00 92.62 84 PRO A O 1
ATOM 700 N N . ALA A 1 85 ? -5.425 1.672 -10.888 1.00 94.06 85 ALA A N 1
ATOM 701 C CA . ALA A 1 85 ? -5.741 0.789 -9.767 1.00 94.06 85 ALA A CA 1
ATOM 702 C C . ALA A 1 85 ? -4.747 0.968 -8.607 1.00 94.06 85 ALA A C 1
ATOM 704 O O . ALA A 1 85 ? -5.149 1.032 -7.442 1.00 94.06 85 ALA A O 1
ATOM 705 N N . LEU A 1 86 ? -3.457 1.106 -8.920 1.00 92.81 86 LEU A N 1
ATOM 706 C CA . LEU A 1 86 ? -2.414 1.378 -7.937 1.00 92.81 86 LEU A CA 1
ATOM 707 C C . LEU A 1 86 ? -2.651 2.705 -7.202 1.00 92.81 86 LEU A C 1
ATOM 709 O O . LEU A 1 86 ? -2.439 2.759 -5.992 1.00 92.81 86 LEU A O 1
ATOM 713 N N . THR A 1 87 ? -3.133 3.755 -7.878 1.00 94.69 87 THR A N 1
ATOM 714 C CA . THR A 1 87 ? -3.448 5.041 -7.233 1.00 94.69 87 THR A CA 1
ATOM 715 C C . THR A 1 87 ? -4.424 4.858 -6.071 1.00 94.69 87 THR A C 1
ATOM 717 O O . THR A 1 87 ? -4.166 5.347 -4.970 1.00 94.69 87 THR A O 1
ATOM 720 N N . PHE A 1 88 ? -5.486 4.071 -6.252 1.00 96.06 88 PHE A N 1
ATOM 721 C CA . PHE A 1 88 ? -6.423 3.779 -5.164 1.00 96.06 88 PHE A CA 1
ATOM 722 C C . PHE A 1 88 ? -5.775 3.013 -4.002 1.00 96.06 88 PHE A C 1
ATOM 724 O O . PHE A 1 88 ? -6.052 3.317 -2.842 1.00 96.06 88 PHE A O 1
ATOM 731 N N . GLN A 1 89 ? -4.862 2.075 -4.276 1.00 95.50 89 GLN A N 1
ATOM 732 C CA . GLN A 1 89 ? -4.103 1.402 -3.213 1.00 95.50 89 GLN A CA 1
ATOM 733 C C . GLN A 1 89 ? -3.186 2.378 -2.460 1.00 95.50 89 GLN A C 1
ATOM 735 O O . GLN A 1 89 ? -3.059 2.293 -1.240 1.00 95.50 89 GLN A O 1
ATOM 740 N N . THR A 1 90 ? -2.560 3.325 -3.165 1.00 94.75 90 THR A N 1
ATOM 741 C CA . THR A 1 90 ? -1.689 4.328 -2.532 1.00 94.75 90 THR A CA 1
ATOM 742 C C . THR A 1 90 ? -2.461 5.329 -1.677 1.00 94.75 90 THR A C 1
ATOM 744 O O . THR A 1 90 ? -1.949 5.738 -0.641 1.00 94.75 90 THR A O 1
ATOM 747 N N . ILE A 1 91 ? -3.697 5.675 -2.051 1.00 96.19 91 ILE A N 1
ATOM 748 C CA . ILE A 1 91 ? -4.580 6.534 -1.244 1.00 96.19 91 ILE A CA 1
ATOM 749 C C . ILE A 1 91 ? -5.065 5.795 0.014 1.00 96.19 91 ILE A C 1
ATOM 751 O O . ILE A 1 91 ? -5.204 6.404 1.071 1.00 96.19 91 ILE A O 1
ATOM 755 N N . LEU A 1 92 ? -5.267 4.476 -0.065 1.00 97.12 92 LEU A N 1
ATOM 756 C CA . LEU A 1 92 ? -5.658 3.653 1.084 1.00 97.12 92 LEU A CA 1
ATOM 757 C C . LEU A 1 92 ? -4.549 3.528 2.139 1.00 97.12 92 LEU A C 1
ATOM 759 O O . LEU A 1 92 ? -4.827 3.391 3.328 1.00 97.12 92 LEU A O 1
ATOM 763 N N . LEU A 1 93 ? -3.288 3.573 1.717 1.00 96.44 93 LEU A N 1
ATOM 764 C CA . LEU A 1 93 ? -2.128 3.388 2.584 1.00 96.44 93 LEU A CA 1
ATOM 765 C C . LEU A 1 93 ? -2.084 4.336 3.804 1.00 96.44 93 LEU A C 1
ATOM 767 O O . LEU A 1 93 ? -1.996 3.823 4.924 1.00 96.44 93 LEU A O 1
ATOM 771 N N . PRO A 1 94 ? -2.198 5.673 3.662 1.00 95.75 94 PRO A N 1
ATOM 772 C CA . PRO A 1 94 ? -2.247 6.571 4.816 1.00 95.75 94 PRO A CA 1
ATOM 773 C C . PRO A 1 94 ? -3.476 6.340 5.706 1.00 95.75 94 PRO A C 1
ATOM 775 O O . PRO A 1 94 ? -3.358 6.460 6.922 1.00 95.75 94 PRO A O 1
ATOM 778 N N . VAL A 1 95 ? -4.624 5.945 5.138 1.00 96.19 95 VAL A N 1
ATOM 779 C CA . VAL A 1 95 ? -5.835 5.616 5.916 1.00 96.19 95 VAL A CA 1
ATOM 780 C C . VAL A 1 95 ? -5.569 4.429 6.841 1.00 96.19 95 VAL A C 1
ATOM 782 O O . VAL A 1 95 ? -5.886 4.477 8.028 1.00 96.19 95 VAL A O 1
ATOM 785 N N . VAL A 1 96 ? -4.929 3.377 6.323 1.00 96.75 96 VAL A N 1
ATOM 786 C CA . VAL A 1 96 ? -4.547 2.208 7.127 1.00 96.75 96 VAL A CA 1
ATOM 787 C C . VAL A 1 96 ? -3.510 2.594 8.180 1.00 96.75 96 VAL A C 1
ATOM 789 O O . VAL A 1 96 ? -3.647 2.188 9.330 1.00 96.75 96 VAL A O 1
ATOM 792 N N . PHE A 1 97 ? -2.499 3.396 7.837 1.00 95.88 97 PHE A N 1
ATOM 793 C CA . PHE A 1 97 ? -1.482 3.825 8.803 1.00 95.88 97 PHE A CA 1
ATOM 794 C C . PHE A 1 97 ? -2.071 4.632 9.957 1.00 95.88 97 PHE A C 1
ATOM 796 O O . PHE A 1 97 ? -1.754 4.356 11.115 1.00 95.88 97 PHE A O 1
ATOM 803 N N . GLN A 1 98 ? -2.955 5.582 9.657 1.00 95.12 98 GLN A N 1
ATOM 804 C CA . GLN A 1 98 ? -3.642 6.355 10.682 1.00 95.12 98 GLN A CA 1
ATOM 805 C C . GLN A 1 98 ? -4.485 5.444 11.582 1.00 95.12 98 GLN A C 1
ATOM 807 O O . GLN A 1 98 ? -4.351 5.491 12.802 1.00 95.12 98 GLN A O 1
ATOM 812 N N . HIS A 1 99 ? -5.261 4.528 10.995 1.00 94.38 99 HIS A N 1
ATOM 813 C CA . HIS A 1 99 ? -6.074 3.576 11.756 1.00 94.38 99 HIS A CA 1
ATOM 814 C C . HIS A 1 99 ? -5.236 2.665 12.667 1.00 94.38 99 HIS A C 1
ATOM 816 O O . HIS A 1 99 ? -5.617 2.398 13.806 1.00 94.38 99 HIS A O 1
ATOM 822 N N . MET A 1 100 ? -4.071 2.206 12.201 1.00 93.88 100 MET A N 1
ATOM 823 C CA . MET A 1 100 ? -3.133 1.420 13.014 1.00 93.88 100 MET A CA 1
ATOM 824 C C . MET A 1 100 ? -2.572 2.224 14.187 1.00 93.88 100 MET A C 1
ATOM 826 O O . MET A 1 100 ? -2.558 1.725 15.314 1.00 93.88 100 MET A O 1
ATOM 830 N N . SER A 1 101 ? -2.164 3.468 13.942 1.00 94.44 101 SER A N 1
ATOM 831 C CA . SER A 1 101 ? -1.687 4.377 14.986 1.00 94.44 101 SER A CA 1
ATOM 832 C C . SER A 1 101 ? -2.758 4.657 16.044 1.00 94.44 101 SER A C 1
ATOM 834 O O . SER A 1 101 ? -2.455 4.648 17.236 1.00 94.44 101 SER A O 1
ATOM 836 N N . ASP A 1 102 ? -4.000 4.898 15.627 1.00 92.00 102 ASP A N 1
ATOM 837 C CA . ASP A 1 102 ? -5.049 5.379 16.530 1.00 92.00 102 ASP A CA 1
ATOM 838 C C . ASP A 1 102 ? -5.744 4.240 17.291 1.00 92.00 102 ASP A C 1
ATOM 840 O O . ASP A 1 102 ? -6.113 4.409 18.453 1.00 92.00 102 ASP A O 1
ATOM 844 N N . HIS A 1 103 ? -5.892 3.062 16.673 1.00 90.44 103 HIS A N 1
ATOM 845 C CA . HIS A 1 103 ? -6.677 1.962 17.247 1.00 90.44 103 HIS A CA 1
ATOM 846 C C . HIS A 1 103 ? -5.863 0.720 17.627 1.00 90.44 103 HIS A C 1
ATOM 848 O O . HIS A 1 103 ? -6.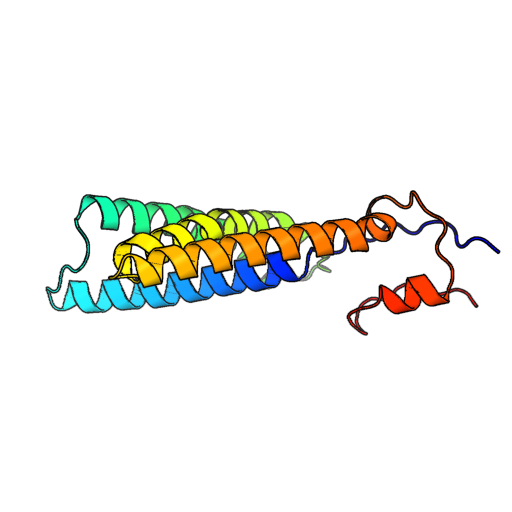326 -0.077 18.449 1.00 90.44 103 HIS A O 1
ATOM 854 N N . LEU A 1 104 ? -4.668 0.528 17.060 1.00 89.31 104 LEU A N 1
ATOM 855 C CA . LEU A 1 104 ? -3.827 -0.639 17.350 1.00 89.31 104 LEU A CA 1
ATOM 856 C C . LEU A 1 104 ? -2.683 -0.304 18.316 1.00 89.31 104 LEU A C 1
ATOM 858 O O . LEU A 1 104 ? -2.379 -1.102 19.207 1.00 89.31 104 LEU A O 1
ATOM 862 N N . CYS A 1 105 ? -2.092 0.886 18.201 1.00 92.94 105 CYS A N 1
ATOM 863 C CA . CYS A 1 105 ? -1.081 1.376 19.135 1.00 92.94 105 CYS A CA 1
ATOM 864 C C . CYS A 1 105 ? -1.734 1.972 20.392 1.00 92.94 105 CYS A C 1
ATOM 866 O O . CYS A 1 105 ? -2.219 3.099 20.393 1.00 92.94 105 CYS A O 1
ATOM 868 N N . ARG A 1 106 ? -1.709 1.224 21.499 1.00 90.56 106 ARG A N 1
ATOM 869 C CA . ARG A 1 106 ? -2.369 1.616 22.758 1.00 90.56 106 ARG A CA 1
ATOM 870 C C . ARG A 1 106 ? -1.526 2.533 23.639 1.00 90.56 106 ARG A C 1
ATOM 872 O O . ARG A 1 106 ? -2.079 3.264 24.453 1.00 90.56 106 ARG A O 1
ATOM 879 N N . SER A 1 107 ? -0.199 2.471 23.525 1.00 94.75 107 SER A N 1
ATOM 880 C CA . SER A 1 107 ? 0.717 3.272 24.345 1.00 94.75 107 SER A CA 1
ATOM 881 C C . SER A 1 107 ? 1.396 4.376 23.539 1.00 94.75 107 SER A C 1
ATOM 883 O O . SER A 1 107 ? 1.636 4.235 22.339 1.00 94.75 107 SER A O 1
ATOM 885 N N . GLN A 1 108 ? 1.781 5.465 24.213 1.00 93.94 108 GLN A N 1
ATOM 886 C CA . GLN A 1 108 ? 2.511 6.556 23.562 1.00 93.94 108 GLN A CA 1
ATOM 887 C C . GLN A 1 108 ? 3.843 6.078 22.967 1.00 93.94 108 GLN A C 1
ATOM 889 O O . GLN A 1 108 ? 4.231 6.527 21.892 1.00 93.94 108 GLN A O 1
ATOM 894 N N . LEU A 1 109 ? 4.510 5.118 23.619 1.00 95.75 109 LEU A N 1
ATOM 895 C CA . LEU A 1 109 ? 5.716 4.493 23.080 1.00 95.75 109 LEU A CA 1
ATOM 896 C C . LEU A 1 109 ? 5.427 3.768 21.760 1.00 95.75 109 LEU A C 1
ATOM 898 O O . LEU A 1 109 ? 6.149 3.980 20.793 1.00 95.75 109 LEU A O 1
ATOM 902 N N . GLN A 1 110 ? 4.363 2.958 21.692 1.00 95.56 110 GLN A N 1
ATOM 903 C CA . GLN A 1 110 ? 3.977 2.269 20.456 1.00 95.56 110 GLN A CA 1
ATOM 904 C C . GLN A 1 110 ? 3.664 3.258 19.332 1.00 95.56 110 GLN A C 1
ATOM 906 O O . GLN A 1 110 ? 4.132 3.060 18.217 1.00 95.56 110 GLN A O 1
ATOM 911 N N . ARG A 1 111 ? 2.938 4.344 19.630 1.00 94.62 111 ARG A N 1
ATOM 912 C CA . ARG A 1 111 ? 2.627 5.399 18.652 1.00 94.62 111 ARG A CA 1
ATOM 913 C C . ARG A 1 111 ? 3.892 6.093 18.149 1.00 94.62 111 ARG A C 1
ATOM 915 O O . ARG A 1 111 ? 4.051 6.274 16.949 1.00 94.62 111 ARG A O 1
ATOM 922 N N . ASN A 1 112 ? 4.824 6.423 19.043 1.00 96.00 112 ASN A N 1
ATOM 923 C CA . ASN A 1 112 ? 6.098 7.041 18.667 1.00 96.00 112 ASN A CA 1
ATOM 924 C C . ASN A 1 112 ? 6.954 6.100 17.806 1.00 96.00 112 ASN A C 1
ATOM 926 O O . ASN A 1 112 ? 7.499 6.528 16.792 1.00 96.00 112 ASN A O 1
ATOM 930 N N . VAL A 1 113 ? 7.047 4.821 18.186 1.00 96.81 113 VAL A N 1
ATOM 931 C CA . VAL A 1 113 ? 7.764 3.798 17.410 1.00 96.81 113 VAL A CA 1
ATOM 932 C C . VAL A 1 113 ? 7.115 3.615 16.040 1.00 96.81 113 VAL A C 1
ATOM 934 O O . VAL A 1 113 ? 7.817 3.620 15.035 1.00 96.81 113 VAL A O 1
ATOM 937 N N . PHE A 1 114 ? 5.787 3.521 15.974 1.00 96.50 114 PHE A N 1
ATOM 938 C CA . PHE A 1 114 ? 5.056 3.408 14.714 1.00 96.50 114 PHE A CA 1
ATOM 939 C C . PHE A 1 114 ? 5.301 4.620 13.806 1.00 96.50 114 PHE A C 1
ATOM 941 O O . PHE A 1 114 ? 5.673 4.448 12.648 1.00 96.50 114 PHE A O 1
ATOM 948 N N . SER A 1 115 ? 5.198 5.840 14.335 1.00 95.56 115 SER A N 1
ATOM 949 C CA . SER A 1 115 ? 5.507 7.065 13.589 1.00 95.56 115 SER A CA 1
ATOM 950 C C . SER A 1 115 ? 6.951 7.088 13.083 1.00 95.56 115 SER A C 1
ATOM 952 O O . SER A 1 115 ? 7.187 7.434 11.927 1.00 95.56 115 SER A O 1
ATOM 954 N N . ALA A 1 116 ? 7.921 6.663 13.900 1.00 97.31 116 ALA A N 1
AT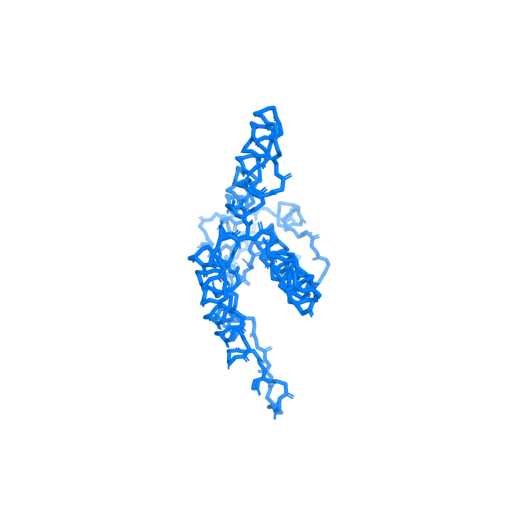OM 955 C CA . ALA A 1 116 ? 9.314 6.552 13.473 1.00 97.31 116 ALA A CA 1
ATOM 956 C C . ALA A 1 116 ? 9.488 5.529 12.335 1.00 97.31 116 ALA A C 1
ATOM 958 O O . ALA A 1 116 ? 10.206 5.800 11.373 1.00 97.31 116 ALA A O 1
ATOM 959 N N . LEU A 1 117 ? 8.790 4.389 12.397 1.00 96.75 117 LEU A N 1
ATOM 960 C CA . LEU A 1 117 ? 8.786 3.386 11.328 1.00 96.75 117 LEU A CA 1
ATOM 961 C C . LEU A 1 117 ? 8.158 3.925 10.036 1.00 96.75 117 LEU A C 1
ATOM 963 O O . LEU A 1 117 ? 8.699 3.681 8.959 1.00 96.75 117 LEU A O 1
ATOM 967 N N . VAL A 1 118 ? 7.068 4.694 10.123 1.00 96.12 118 VAL A N 1
ATOM 968 C CA . VAL A 1 118 ? 6.443 5.345 8.958 1.00 96.12 118 VAL A CA 1
ATOM 969 C C . VAL A 1 118 ? 7.395 6.365 8.325 1.00 96.12 118 VAL A C 1
ATOM 971 O O . VAL A 1 118 ? 7.547 6.381 7.104 1.00 96.12 118 VAL A O 1
ATOM 974 N N . VAL A 1 119 ? 8.096 7.172 9.127 1.00 96.88 119 VAL A N 1
ATOM 975 C CA . VAL A 1 119 ? 9.105 8.124 8.625 1.00 96.88 119 VAL A CA 1
ATOM 976 C C . VAL A 1 119 ? 10.284 7.397 7.971 1.00 96.88 119 VAL A C 1
ATOM 978 O O . VAL A 1 119 ? 10.739 7.797 6.895 1.00 96.88 119 VAL A O 1
ATOM 981 N N . ALA A 1 120 ? 10.764 6.309 8.578 1.00 97.00 120 ALA A N 1
ATOM 982 C CA . ALA A 1 120 ? 11.832 5.487 8.015 1.00 97.00 120 ALA A CA 1
ATOM 983 C C . ALA A 1 120 ? 11.409 4.844 6.682 1.00 97.00 120 ALA A C 1
ATOM 985 O O . ALA A 1 120 ? 12.157 4.895 5.704 1.00 97.00 120 ALA A O 1
ATOM 986 N N . TRP A 1 121 ? 10.187 4.310 6.610 1.00 96.06 121 TRP A N 1
ATOM 987 C CA . TRP A 1 121 ? 9.599 3.786 5.378 1.00 96.06 121 TRP A CA 1
ATOM 988 C C . TRP A 1 121 ? 9.500 4.866 4.291 1.00 96.06 121 TRP A C 1
ATOM 990 O O . TRP A 1 121 ? 9.945 4.640 3.166 1.00 96.06 121 TRP A O 1
ATOM 1000 N N . TYR A 1 122 ? 8.994 6.058 4.620 1.00 95.62 122 TYR A N 1
ATOM 1001 C CA . TYR A 1 122 ? 8.884 7.162 3.663 1.00 95.62 122 TYR A CA 1
ATOM 1002 C C . TYR A 1 122 ? 10.259 7.602 3.140 1.00 95.62 122 TYR A C 1
ATOM 1004 O O . TYR A 1 122 ? 10.443 7.817 1.941 1.00 95.62 122 TYR A O 1
ATOM 1012 N N . SER A 1 123 ? 11.256 7.662 4.024 1.00 96.75 123 SER A N 1
ATOM 1013 C CA . SER A 1 123 ? 12.642 7.968 3.658 1.00 96.75 123 SER A CA 1
ATOM 1014 C C . SER A 1 123 ? 13.224 6.908 2.717 1.00 96.75 123 SER A C 1
ATOM 1016 O O . SER A 1 123 ? 13.870 7.253 1.728 1.00 96.75 123 SER A O 1
ATOM 1018 N N . SER A 1 124 ? 12.938 5.625 2.966 1.00 94.69 124 SER A N 1
ATOM 1019 C CA . SER A 1 124 ? 13.302 4.526 2.065 1.00 94.69 124 SER A CA 1
ATOM 1020 C C . SER A 1 124 ? 12.632 4.671 0.696 1.00 94.69 124 SER A C 1
ATOM 1022 O O . SER A 1 124 ? 13.313 4.587 -0.325 1.00 94.69 124 SER A O 1
ATOM 1024 N N . ALA A 1 125 ? 11.333 4.981 0.646 1.00 93.69 125 ALA A N 1
ATOM 1025 C CA . ALA A 1 125 ? 10.624 5.213 -0.611 1.00 93.69 125 ALA A CA 1
ATOM 1026 C C . ALA A 1 125 ? 11.244 6.376 -1.409 1.00 93.69 125 ALA A C 1
ATOM 1028 O O . ALA A 1 125 ? 11.479 6.234 -2.610 1.00 93.69 125 ALA A O 1
ATOM 1029 N N . CYS A 1 126 ? 11.583 7.487 -0.747 1.00 94.06 126 CYS A N 1
ATOM 1030 C CA . CYS A 1 126 ? 12.297 8.611 -1.357 1.00 94.06 126 CYS A CA 1
ATOM 1031 C C . CYS A 1 126 ? 13.682 8.208 -1.878 1.00 94.06 126 CYS A C 1
ATOM 1033 O O . CYS A 1 126 ? 14.048 8.585 -2.992 1.00 94.06 126 CYS A O 1
ATOM 1035 N N . HIS A 1 127 ? 14.433 7.419 -1.106 1.00 93.00 127 HIS A N 1
ATOM 1036 C CA . HIS A 1 127 ? 15.746 6.924 -1.506 1.00 93.00 127 HIS A CA 1
ATOM 1037 C C . HIS A 1 127 ? 15.664 6.026 -2.746 1.00 93.00 127 HIS A C 1
ATOM 1039 O O . HIS A 1 127 ? 16.395 6.247 -3.706 1.00 93.00 127 HIS A O 1
ATOM 1045 N N . VAL A 1 128 ? 14.722 5.077 -2.786 1.00 90.62 128 VAL A N 1
ATOM 1046 C CA . VAL A 1 128 ? 14.486 4.233 -3.969 1.00 90.62 128 VAL A CA 1
ATOM 1047 C C . VAL A 1 128 ? 14.108 5.078 -5.182 1.00 90.62 128 VAL A C 1
ATOM 1049 O O . VAL A 1 128 ? 14.672 4.889 -6.258 1.00 90.62 128 VAL A O 1
ATOM 1052 N N . SER A 1 129 ? 13.204 6.048 -5.012 1.00 88.81 129 SER A N 1
ATOM 1053 C CA . SER A 1 129 ? 12.837 6.968 -6.091 1.00 88.81 129 SER A CA 1
ATOM 1054 C C . SER A 1 129 ? 14.046 7.739 -6.605 1.00 88.81 129 SER A C 1
ATOM 1056 O O . SER A 1 129 ? 14.170 7.882 -7.813 1.00 88.81 129 SER A O 1
ATOM 1058 N N . TYR A 1 130 ? 14.933 8.210 -5.720 1.00 88.44 130 TYR A N 1
ATOM 1059 C CA . TYR A 1 130 ? 16.170 8.903 -6.087 1.00 88.44 130 TYR A CA 1
ATOM 1060 C C . TYR A 1 130 ? 17.116 8.002 -6.888 1.00 88.44 130 TYR A C 1
ATOM 1062 O O . TYR A 1 130 ? 17.564 8.395 -7.961 1.00 88.44 130 TYR A O 1
ATOM 1070 N N . THR A 1 131 ? 17.355 6.781 -6.413 1.00 86.44 131 THR A N 1
ATOM 1071 C CA . THR A 1 131 ? 18.233 5.798 -7.064 1.00 86.44 131 THR A CA 1
ATOM 1072 C C . THR A 1 131 ? 17.729 5.387 -8.450 1.00 86.44 131 THR A C 1
ATOM 1074 O O . THR A 1 131 ? 18.530 5.161 -9.350 1.00 86.44 131 THR A O 1
ATOM 1077 N N . LEU A 1 132 ? 16.408 5.334 -8.654 1.00 83.81 132 LEU A N 1
ATOM 1078 C CA . LEU A 1 132 ? 15.796 4.992 -9.942 1.00 83.81 132 LEU A CA 1
ATOM 1079 C C . LEU A 1 132 ? 15.599 6.201 -10.881 1.00 83.81 132 LEU A C 1
ATOM 1081 O O . LEU A 1 132 ? 15.208 5.999 -12.030 1.00 83.81 132 LEU A O 1
ATOM 1085 N N . ARG A 1 133 ? 15.893 7.444 -10.453 1.00 83.38 133 ARG A N 1
ATOM 1086 C CA . ARG A 1 133 ? 15.755 8.653 -11.302 1.00 83.38 133 ARG A CA 1
ATOM 1087 C C . ARG A 1 133 ? 16.438 8.530 -12.667 1.00 83.38 133 ARG A C 1
ATOM 1089 O O . ARG A 1 133 ? 15.763 8.855 -13.644 1.00 83.38 133 ARG A O 1
ATOM 1096 N N . PRO A 1 134 ? 17.685 8.023 -12.771 1.00 80.31 134 PRO A N 1
ATOM 1097 C CA . PRO A 1 134 ? 18.354 7.850 -14.060 1.00 80.31 134 PRO A CA 1
ATOM 1098 C C . PRO A 1 134 ? 17.561 7.003 -15.062 1.00 80.31 134 PRO A C 1
ATOM 1100 O O . PRO A 1 134 ? 17.565 7.286 -16.256 1.00 80.31 134 PRO A O 1
ATOM 1103 N N . LEU A 1 135 ? 16.844 5.978 -14.582 1.00 75.19 135 LEU A N 1
ATOM 1104 C CA . LEU A 1 135 ? 16.042 5.081 -15.424 1.00 75.19 135 LEU A CA 1
ATOM 1105 C C . LEU A 1 135 ? 14.710 5.709 -15.855 1.00 75.19 135 LEU A C 1
ATOM 1107 O O . LEU A 1 135 ? 14.186 5.373 -16.918 1.00 75.19 135 LEU A O 1
ATOM 1111 N N . THR A 1 136 ? 14.168 6.610 -15.034 1.00 78.81 136 THR A N 1
ATOM 1112 C CA . THR A 1 136 ? 12.895 7.293 -15.293 1.00 78.81 136 THR A CA 1
ATOM 1113 C C . THR A 1 136 ? 13.067 8.513 -16.194 1.00 78.81 136 THR A C 1
ATOM 1115 O O . THR A 1 136 ? 12.257 8.726 -17.090 1.00 78.81 136 THR A O 1
ATOM 1118 N N . TYR A 1 137 ? 14.102 9.324 -15.963 1.00 78.06 137 TYR A N 1
ATOM 1119 C CA . TYR A 1 137 ? 14.319 10.575 -16.697 1.00 78.06 137 TYR A CA 1
ATOM 1120 C C . TYR A 1 137 ? 15.311 10.434 -17.853 1.00 78.06 137 TYR A C 1
ATOM 1122 O O . TYR A 1 137 ? 15.278 11.248 -18.772 1.00 78.06 137 TYR A O 1
ATOM 1130 N N . GLY A 1 138 ? 16.175 9.413 -17.836 1.00 72.31 138 GLY A N 1
ATOM 1131 C CA . GLY A 1 138 ? 17.193 9.224 -18.870 1.00 72.31 138 GLY A CA 1
ATOM 1132 C C . GLY A 1 138 ? 18.213 10.365 -18.946 1.00 72.31 138 GLY A C 1
ATOM 1133 O O . GLY A 1 138 ? 18.803 10.598 -19.998 1.00 72.31 138 GLY A O 1
ATOM 1134 N N . ASP A 1 139 ? 18.389 11.101 -17.850 1.00 69.94 139 ASP A N 1
ATOM 1135 C CA . ASP A 1 139 ? 19.182 12.329 -17.758 1.00 69.94 139 ASP A CA 1
ATOM 1136 C C . ASP A 1 139 ? 20.691 12.077 -17.633 1.00 69.94 139 ASP A C 1
ATOM 1138 O O . ASP A 1 139 ? 21.508 12.948 -17.932 1.00 69.94 139 ASP A O 1
ATOM 1142 N N . THR A 1 140 ? 21.069 10.876 -17.204 1.00 71.06 140 THR A N 1
ATOM 1143 C CA . THR A 1 140 ? 22.437 10.507 -16.849 1.00 71.06 140 THR A CA 1
ATOM 1144 C C . THR A 1 140 ? 22.901 9.301 -17.661 1.00 71.06 140 THR A C 1
ATOM 1146 O O . THR A 1 140 ? 22.258 8.253 -17.714 1.00 71.06 140 THR A O 1
ATOM 1149 N N . SER A 1 141 ? 24.058 9.439 -18.312 1.00 66.00 141 SER A N 1
ATOM 1150 C CA . SER A 1 141 ? 24.724 8.335 -19.003 1.00 66.00 141 SER A CA 1
ATOM 1151 C C . SER A 1 141 ? 25.384 7.411 -17.978 1.00 66.00 141 SER A C 1
ATOM 1153 O O . SER A 1 141 ? 26.449 7.731 -17.453 1.00 66.00 141 SER A O 1
ATOM 1155 N N . LEU A 1 142 ? 24.750 6.275 -17.696 1.00 71.25 142 LEU A N 1
ATOM 1156 C CA . LEU A 1 142 ? 25.240 5.270 -16.752 1.00 71.25 142 LEU A CA 1
ATOM 1157 C C . LEU A 1 142 ? 26.215 4.291 -17.419 1.00 71.25 142 LEU A C 1
ATOM 1159 O O . LEU A 1 142 ? 26.036 3.898 -18.577 1.00 71.25 142 LEU A O 1
ATOM 1163 N N . SER A 1 143 ? 27.221 3.833 -16.673 1.00 74.12 143 SER A N 1
ATOM 1164 C CA . SER A 1 143 ? 28.087 2.736 -17.109 1.00 74.12 143 SER A CA 1
ATOM 1165 C C . SER A 1 143 ? 27.343 1.384 -17.113 1.00 74.12 143 SER A C 1
ATOM 1167 O O . SER A 1 143 ? 26.378 1.189 -16.366 1.00 74.12 143 SER A O 1
ATOM 1169 N N . PRO A 1 144 ? 27.803 0.381 -17.889 1.00 72.25 144 PRO A N 1
ATOM 1170 C CA . PRO A 1 144 ? 27.194 -0.955 -17.900 1.00 72.25 144 PRO A CA 1
ATOM 1171 C C . PRO A 1 144 ? 27.216 -1.687 -16.546 1.00 72.25 144 PRO A C 1
ATOM 1173 O O . PRO A 1 144 ? 26.447 -2.629 -16.342 1.00 72.25 144 PRO A O 1
ATOM 1176 N N . SER A 1 145 ? 28.123 -1.323 -15.635 1.00 73.62 145 SER A N 1
ATOM 1177 C CA . SER A 1 145 ? 28.164 -1.836 -14.257 1.00 73.62 145 SER A CA 1
ATOM 1178 C C . SER A 1 145 ? 27.098 -1.193 -13.373 1.00 73.62 145 SER A C 1
ATOM 1180 O O . SER A 1 145 ? 26.437 -1.901 -12.619 1.00 73.62 145 SER A O 1
ATOM 1182 N N . GLU A 1 146 ? 26.880 0.116 -13.502 1.00 74.69 146 GLU A N 1
ATOM 1183 C CA . GLU A 1 146 ? 25.852 0.840 -12.742 1.00 74.69 146 GLU A CA 1
ATOM 1184 C C . GLU A 1 146 ? 24.445 0.448 -13.201 1.00 74.69 146 GLU A C 1
ATOM 1186 O O . GLU A 1 146 ? 23.574 0.190 -12.375 1.00 74.69 146 GLU A O 1
ATOM 1191 N N . LEU A 1 147 ? 24.240 0.271 -14.511 1.00 73.25 147 LEU A N 1
ATOM 1192 C CA . LEU A 1 147 ? 22.991 -0.271 -15.061 1.00 73.25 147 LEU A CA 1
ATOM 1193 C C . LEU A 1 147 ? 22.675 -1.671 -14.520 1.00 73.25 147 LEU A C 1
ATOM 1195 O O . LEU A 1 147 ? 21.519 -1.976 -14.232 1.00 73.25 147 LEU A O 1
ATOM 1199 N N . ARG A 1 148 ? 23.696 -2.520 -14.339 1.00 71.75 148 ARG A N 1
ATOM 1200 C CA . ARG A 1 148 ? 23.527 -3.836 -13.705 1.00 71.75 148 ARG A CA 1
ATOM 1201 C C . ARG A 1 148 ? 23.197 -3.725 -12.219 1.00 71.75 148 ARG A C 1
ATOM 1203 O O . ARG A 1 148 ? 22.349 -4.475 -11.756 1.00 71.75 148 ARG A O 1
ATOM 1210 N N . ALA A 1 149 ? 23.808 -2.789 -11.494 1.00 76.94 149 ALA A N 1
ATOM 1211 C CA . ALA A 1 149 ? 23.506 -2.555 -10.080 1.00 76.94 149 ALA A CA 1
ATOM 1212 C C . ALA A 1 149 ? 22.068 -2.045 -9.851 1.00 76.94 149 ALA A C 1
ATOM 1214 O O . ALA A 1 149 ? 21.467 -2.323 -8.815 1.00 76.94 149 ALA A O 1
ATOM 1215 N N . LEU A 1 150 ? 21.491 -1.340 -10.828 1.00 74.44 150 LEU A N 1
ATOM 1216 C CA . LEU A 1 150 ? 20.097 -0.885 -10.797 1.00 74.44 150 LEU A CA 1
ATOM 1217 C C . LEU A 1 150 ? 19.082 -1.975 -11.187 1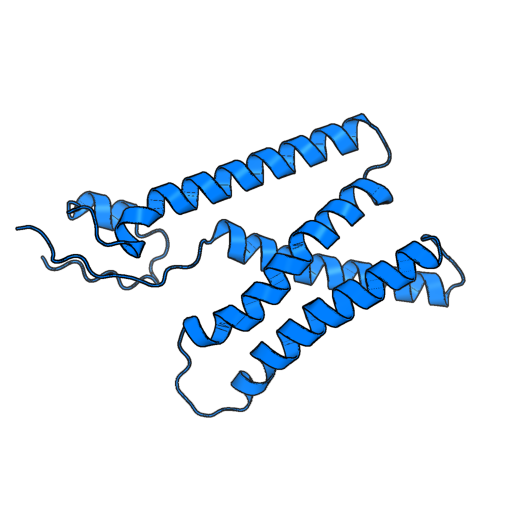.00 74.44 150 LEU A C 1
ATOM 1219 O O . LEU A 1 150 ? 17.881 -1.799 -10.981 1.00 74.44 150 LEU A O 1
ATOM 1223 N N . ARG A 1 151 ? 19.533 -3.120 -11.716 1.00 76.81 151 ARG A N 1
ATOM 1224 C CA . ARG A 1 151 ? 18.672 -4.269 -12.019 1.00 76.81 151 ARG A CA 1
ATOM 1225 C C . ARG A 1 151 ? 18.390 -5.062 -10.743 1.00 76.81 151 ARG A C 1
ATOM 1227 O O . ARG A 1 151 ? 19.050 -6.051 -10.450 1.00 76.81 151 ARG A O 1
ATOM 1234 N N . TRP A 1 152 ? 17.388 -4.634 -9.983 1.00 75.88 152 TRP A N 1
ATOM 1235 C CA . TRP A 1 152 ? 1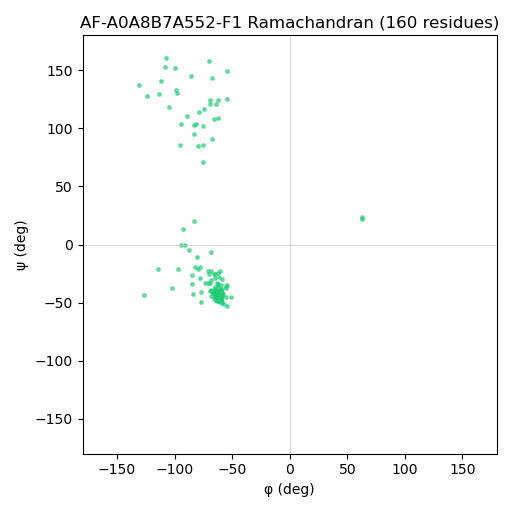7.037 -5.281 -8.709 1.00 75.88 152 TRP A CA 1
ATOM 1236 C C . TRP A 1 152 ? 16.256 -6.585 -8.862 1.00 75.88 152 TRP A C 1
ATOM 1238 O O . TRP A 1 152 ? 16.200 -7.383 -7.929 1.00 75.88 152 TRP A O 1
ATOM 1248 N N . LYS A 1 153 ? 15.634 -6.808 -10.021 1.00 72.25 153 LYS A N 1
ATOM 1249 C CA . LYS A 1 153 ? 14.909 -8.039 -10.329 1.00 72.25 153 LYS A CA 1
ATOM 1250 C C . LYS A 1 153 ? 15.344 -8.561 -11.688 1.00 72.25 153 LYS A C 1
ATOM 1252 O O . LYS A 1 153 ? 15.396 -7.802 -12.653 1.00 72.25 153 LYS A O 1
ATOM 1257 N N . ASP A 1 154 ? 15.556 -9.869 -11.791 1.00 65.31 154 ASP A N 1
ATOM 1258 C CA . ASP A 1 154 ? 15.931 -10.501 -13.060 1.00 65.31 154 ASP A CA 1
ATOM 1259 C C . ASP A 1 154 ? 14.862 -10.324 -14.145 1.00 65.31 154 ASP A C 1
ATOM 1261 O O . ASP A 1 154 ? 15.189 -10.233 -15.321 1.00 65.31 154 ASP A O 1
ATOM 1265 N N . SER A 1 155 ? 13.588 -10.176 -13.767 1.00 68.44 155 SER A N 1
ATOM 1266 C CA . SER A 1 155 ? 12.491 -9.893 -14.706 1.00 68.44 155 SER A CA 1
ATOM 1267 C C . SER A 1 155 ? 12.547 -8.494 -15.335 1.00 68.44 155 SER A C 1
ATOM 1269 O O . SER A 1 155 ? 11.687 -8.166 -16.145 1.00 68.44 155 SER A O 1
ATOM 1271 N N . TRP A 1 156 ? 13.466 -7.624 -14.908 1.00 70.31 156 TRP A N 1
ATOM 1272 C CA . TRP A 1 156 ? 13.651 -6.317 -15.531 1.00 70.31 156 TRP A CA 1
ATOM 1273 C C . TRP A 1 156 ? 14.554 -6.481 -16.753 1.00 70.31 156 TRP A C 1
ATOM 1275 O O . TRP A 1 156 ? 15.775 -6.613 -16.613 1.00 70.31 156 TRP A O 1
ATOM 1285 N N . ASP A 1 157 ? 13.943 -6.475 -17.939 1.00 60.12 157 ASP A N 1
ATOM 1286 C CA . ASP A 1 157 ? 14.631 -6.533 -19.233 1.00 60.12 157 ASP A CA 1
ATOM 1287 C C . ASP A 1 157 ? 15.270 -5.181 -19.568 1.00 60.12 157 ASP A C 1
ATOM 1289 O O . ASP A 1 157 ? 14.828 -4.435 -20.439 1.00 60.12 157 ASP A O 1
ATOM 1293 N N . ILE A 1 158 ? 16.335 -4.849 -18.839 1.00 63.97 158 ILE A N 1
ATOM 1294 C CA . ILE A 1 158 ? 17.188 -3.709 -19.166 1.00 63.97 158 ILE A CA 1
ATOM 1295 C C . ILE A 1 158 ? 18.102 -4.151 -20.312 1.00 63.97 158 ILE A C 1
ATOM 1297 O O . ILE A 1 158 ? 18.946 -5.034 -20.137 1.00 63.97 158 ILE A O 1
ATOM 1301 N N . LEU A 1 159 ? 17.934 -3.553 -21.495 1.00 59.41 159 LEU A N 1
ATOM 1302 C CA . LEU A 1 159 ? 18.750 -3.850 -22.674 1.00 59.41 159 LEU A CA 1
ATOM 1303 C C . LEU A 1 159 ? 20.198 -3.380 -22.460 1.00 59.41 159 LEU A C 1
ATOM 1305 O O . LEU A 1 159 ? 20.569 -2.252 -22.777 1.00 59.41 159 LEU A O 1
ATOM 1309 N N . ILE A 1 160 ? 21.042 -4.269 -21.940 1.00 59.03 160 ILE A N 1
ATOM 1310 C CA . ILE A 1 160 ? 22.488 -4.055 -21.855 1.00 59.03 160 ILE A CA 1
ATOM 1311 C C . ILE A 1 160 ? 23.084 -4.440 -23.214 1.00 59.03 160 ILE A C 1
ATOM 1313 O O . ILE A 1 160 ? 23.346 -5.617 -23.470 1.00 59.03 160 ILE A O 1
ATOM 1317 N N . ARG A 1 161 ? 23.287 -3.466 -24.113 1.00 53.66 161 ARG A N 1
ATOM 1318 C CA . ARG A 1 161 ? 24.104 -3.713 -25.314 1.00 53.66 161 ARG A CA 1
ATOM 1319 C C . ARG A 1 161 ? 25.563 -3.888 -24.880 1.00 53.66 161 ARG A C 1
ATOM 1321 O O . ARG A 1 161 ? 26.087 -3.035 -24.165 1.00 53.66 161 ARG A O 1
ATOM 1328 N N . LYS A 1 162 ? 26.152 -5.028 -25.259 1.00 47.38 162 LYS A N 1
ATOM 1329 C CA . LYS A 1 162 ? 27.584 -5.322 -25.096 1.00 47.38 162 LYS A CA 1
ATOM 1330 C C . LYS A 1 162 ? 28.434 -4.362 -25.915 1.00 47.38 162 LYS A C 1
ATOM 1332 O O . LYS A 1 162 ? 27.986 -4.011 -27.029 1.00 47.38 162 LYS A O 1
#

Nearest PDB structures (foldseek):
  6p2r-assembly1_A  TM=8.529E-01  e=1.908E-04  Saccharomyces cerevisiae W303

Secondary structure (DSSP, 8-state):
-PPP--------HHHHHHHHHHHHHHHHHHHHHHHHHHTT---S-HHHHHHHHHHHHHHHHHHHHHHGGGGG--SPP-GGGGHHHHHHHHHHHHHHHHHIIIII--SHHHHHHHHHHHHHHHHHHHHHHHHHHHHHH--S---HHHHHHT--STT-------

Mean predicted aligned error: 6.88 Å

Sequence (162 aa):
MCLQAQIHLLGNIVIWASASLAMATYVLLFLWYLLRRRRNFCDLPEDCWLHWVLAGTLCCGGWAVNYLPFFMMEKTLFLYHYLPALTFQTILLPVVFQHMSDHLCRSQLQRNVFSALVVAWYSSACHVSYTLRPLTYGDTSLSPSELRALRWKDSWDILIRK

Foldseek 3Di:
DQDQQAADPDDLPLLQVLLVVLLVVLVVVLVVCVVCVVVVNNLDDPVLVVVSCVLCCCLVVQLCVQPVVVVVDPDDDDPVSNVSSSVSSSSSNVVSLVCCLPRVQPDPVSNVVSVVVVVVSVVVSVVSCVLCVCNNVVPDRDDLVSLVVNCPDPPPPDPDDD

InterPro domains:
  IPR027005 O-mannosyl-transferase-like [PTHR10050] (4-159)
  IPR032421 Protein O-mannosyl-transferase, C-terminal four TM domain [PF16192] (4-156)